Protein AF-A0A256YJJ0-F1 (afdb_monomer)

Structure (mmCIF, N/CA/C/O backbone):
data_AF-A0A256YJJ0-F1
#
_entry.id   AF-A0A256YJJ0-F1
#
loop_
_atom_site.group_PDB
_atom_site.id
_atom_site.type_symbol
_atom_site.label_atom_id
_atom_site.label_alt_id
_atom_site.label_comp_id
_atom_site.label_asym_id
_atom_site.label_entity_id
_atom_site.label_seq_id
_atom_site.pdbx_PDB_ins_code
_atom_site.Cartn_x
_atom_site.Cartn_y
_atom_site.Cartn_z
_atom_site.occupancy
_atom_site.B_iso_or_equiv
_atom_site.auth_seq_id
_atom_site.auth_comp_id
_atom_site.auth_asym_id
_atom_site.auth_atom_id
_atom_site.pdbx_PDB_model_num
ATOM 1 N N . MET A 1 1 ? -17.370 2.579 -9.830 1.00 61.97 1 MET A N 1
ATOM 2 C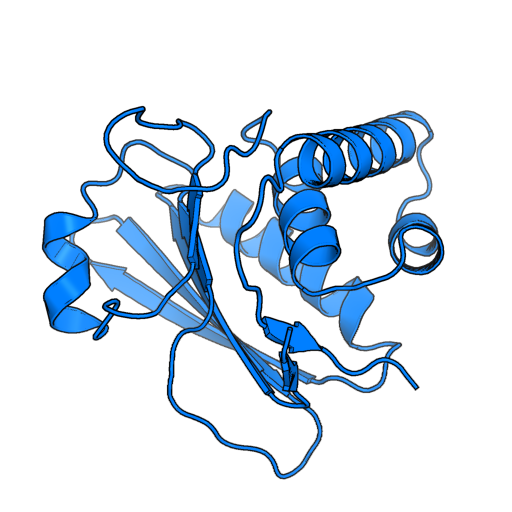 CA . MET A 1 1 ? -16.748 2.211 -8.523 1.00 61.97 1 MET A CA 1
ATOM 3 C C . MET A 1 1 ? -17.161 0.793 -8.178 1.00 61.97 1 MET A C 1
ATOM 5 O O . MET A 1 1 ? -18.358 0.544 -8.120 1.00 61.97 1 MET A O 1
ATOM 9 N N . THR A 1 2 ? -16.201 -0.094 -7.908 1.00 70.00 2 THR A N 1
ATOM 10 C CA . THR A 1 2 ? -16.472 -1.524 -7.669 1.00 70.00 2 THR A CA 1
ATOM 11 C C . THR A 1 2 ? -15.989 -1.925 -6.280 1.00 70.00 2 THR A C 1
ATOM 13 O O . THR A 1 2 ? -14.839 -1.658 -5.926 1.00 70.00 2 THR A O 1
ATOM 16 N N . LEU A 1 3 ? -16.869 -2.534 -5.483 1.00 75.69 3 LEU A N 1
ATOM 17 C CA . LEU A 1 3 ? -16.528 -3.116 -4.183 1.00 75.69 3 LEU A CA 1
ATOM 18 C C . LEU A 1 3 ? -16.147 -4.587 -4.366 1.00 75.69 3 LEU A C 1
ATOM 20 O O . LEU A 1 3 ? -16.816 -5.299 -5.110 1.00 75.69 3 LEU A O 1
ATOM 24 N N . THR A 1 4 ? -15.102 -5.040 -3.681 1.00 78.00 4 THR A N 1
ATOM 25 C CA . THR A 1 4 ? -14.598 -6.415 -3.778 1.00 78.00 4 THR A CA 1
ATOM 26 C C . THR A 1 4 ? -14.219 -6.974 -2.407 1.00 78.00 4 THR A C 1
ATOM 28 O O . THR A 1 4 ? -13.812 -6.231 -1.513 1.00 78.00 4 THR A O 1
ATOM 31 N N . ASP A 1 5 ? -14.358 -8.288 -2.238 1.00 84.62 5 ASP A N 1
ATOM 32 C CA . ASP A 1 5 ? -13.838 -9.031 -1.082 1.00 84.62 5 ASP A CA 1
ATOM 33 C C . ASP A 1 5 ? -12.447 -9.635 -1.359 1.00 84.62 5 ASP A C 1
ATOM 35 O O . ASP A 1 5 ? -11.864 -10.258 -0.476 1.00 84.62 5 ASP A O 1
ATOM 39 N N . HIS A 1 6 ? -11.903 -9.410 -2.563 1.00 87.75 6 HIS A N 1
ATOM 40 C CA . HIS A 1 6 ? -10.589 -9.871 -3.016 1.00 87.75 6 HIS A CA 1
ATOM 41 C C . HIS A 1 6 ? -9.843 -8.776 -3.781 1.00 87.75 6 HIS A C 1
ATOM 43 O O . HIS A 1 6 ? -10.414 -8.126 -4.659 1.00 87.75 6 HIS A O 1
ATOM 49 N N . LEU A 1 7 ? -8.560 -8.593 -3.490 1.00 90.31 7 LEU A N 1
ATOM 50 C CA . LEU A 1 7 ? -7.706 -7.616 -4.140 1.00 90.31 7 LEU A CA 1
ATOM 51 C C . LEU A 1 7 ? -6.273 -8.136 -4.253 1.00 90.31 7 LEU A C 1
ATOM 53 O O . LEU A 1 7 ? -5.671 -8.517 -3.252 1.00 90.3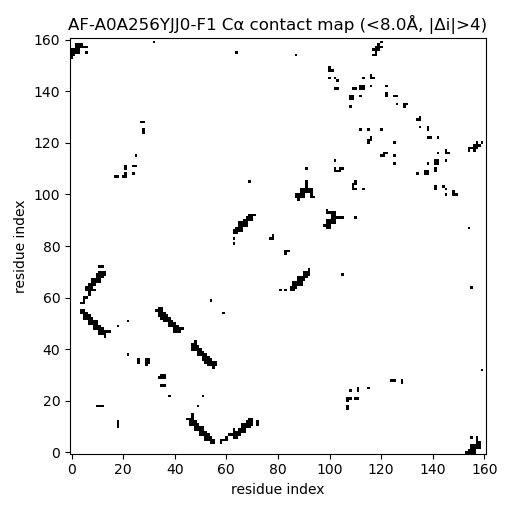1 7 LEU A O 1
ATOM 57 N N . GLU A 1 8 ? -5.705 -8.080 -5.454 1.00 91.00 8 GLU A N 1
ATOM 58 C CA . GLU A 1 8 ? -4.292 -8.386 -5.670 1.00 91.00 8 GLU A CA 1
ATOM 59 C C . GLU A 1 8 ? -3.505 -7.118 -5.991 1.00 91.00 8 GLU A C 1
ATOM 61 O O . GLU A 1 8 ? -3.920 -6.296 -6.816 1.00 91.00 8 GLU A O 1
ATOM 66 N N . ILE A 1 9 ? -2.372 -6.952 -5.315 1.00 93.00 9 ILE A N 1
ATOM 67 C CA . ILE A 1 9 ? -1.477 -5.806 -5.448 1.00 93.00 9 ILE A CA 1
ATOM 68 C C . ILE A 1 9 ? -0.069 -6.332 -5.718 1.00 93.00 9 ILE A C 1
ATOM 70 O O . ILE A 1 9 ? 0.410 -7.214 -5.011 1.00 93.00 9 ILE A O 1
ATOM 74 N N . LEU A 1 10 ? 0.620 -5.771 -6.703 1.00 93.06 10 LEU A N 1
ATOM 75 C CA . LEU A 1 10 ? 2.027 -6.058 -6.960 1.00 93.06 10 LEU A CA 1
ATOM 76 C C . LEU A 1 10 ? 2.883 -4.873 -6.502 1.00 93.06 10 LEU A C 1
ATOM 78 O O . LEU A 1 10 ? 2.814 -3.800 -7.097 1.00 93.06 10 LEU A O 1
ATOM 82 N N . LEU A 1 11 ? 3.688 -5.054 -5.454 1.00 94.25 11 LEU A N 1
ATOM 83 C CA . LEU A 1 11 ? 4.705 -4.077 -5.056 1.00 94.25 11 LEU A CA 1
ATOM 84 C C . LEU A 1 11 ? 6.030 -4.394 -5.755 1.00 94.25 11 LEU A C 1
ATOM 86 O O . LEU A 1 11 ? 6.457 -5.550 -5.794 1.00 94.25 11 LEU A O 1
ATOM 90 N N . ILE A 1 12 ? 6.678 -3.359 -6.278 1.00 92.25 12 ILE A N 1
ATOM 91 C CA . ILE A 1 12 ? 7.884 -3.450 -7.098 1.00 92.25 12 ILE A CA 1
ATOM 92 C C . ILE A 1 12 ? 8.911 -2.453 -6.557 1.00 92.25 12 ILE A C 1
ATOM 94 O O . ILE A 1 12 ? 8.640 -1.251 -6.479 1.00 92.25 12 ILE A O 1
ATOM 98 N N . GLY A 1 13 ? 10.095 -2.943 -6.205 1.00 91.38 13 GLY A N 1
ATOM 99 C CA . GLY A 1 13 ? 11.181 -2.114 -5.685 1.00 91.38 13 GLY A CA 1
ATOM 100 C C . GLY A 1 13 ? 12.491 -2.882 -5.585 1.00 91.38 13 GLY A C 1
ATOM 101 O O . GLY A 1 13 ? 12.499 -4.113 -5.619 1.00 91.38 13 GLY A O 1
ATOM 102 N N . ASP A 1 14 ? 13.591 -2.155 -5.429 1.00 88.38 14 ASP A N 1
ATOM 103 C CA . ASP A 1 14 ? 14.917 -2.768 -5.279 1.00 88.38 14 ASP A CA 1
ATOM 104 C C . ASP A 1 14 ? 15.264 -3.004 -3.794 1.00 88.38 14 ASP A C 1
ATOM 106 O O . ASP A 1 14 ? 15.978 -3.949 -3.453 1.00 88.38 14 ASP A O 1
ATOM 110 N N . ASP A 1 15 ? 14.699 -2.200 -2.884 1.00 89.69 15 ASP A N 1
ATOM 111 C CA . ASP A 1 15 ? 14.907 -2.316 -1.436 1.00 89.69 15 ASP A CA 1
ATOM 112 C C . ASP A 1 15 ? 13.887 -3.264 -0.773 1.00 89.69 15 ASP A C 1
ATOM 114 O O . ASP A 1 15 ? 12.746 -2.904 -0.461 1.00 89.69 15 ASP A O 1
ATOM 118 N N . THR A 1 16 ? 14.327 -4.497 -0.507 1.00 92.38 16 THR A N 1
ATOM 119 C CA . THR A 1 16 ? 13.512 -5.519 0.176 1.00 92.38 16 THR A CA 1
ATOM 120 C C . THR A 1 16 ? 13.103 -5.137 1.600 1.00 92.38 16 THR A C 1
ATOM 122 O O . THR A 1 16 ? 12.023 -5.534 2.040 1.00 92.38 16 THR A O 1
ATOM 125 N N . VAL A 1 17 ? 13.895 -4.324 2.311 1.00 94.06 17 VAL A N 1
ATOM 126 C CA . VAL A 1 17 ? 13.579 -3.884 3.679 1.00 94.06 17 VAL A CA 1
ATOM 127 C C . VAL A 1 17 ? 12.393 -2.927 3.655 1.00 94.06 17 VAL A C 1
ATOM 129 O O . VAL A 1 17 ? 11.491 -3.032 4.490 1.00 94.06 17 VAL A O 1
ATOM 132 N N . VAL A 1 18 ? 12.356 -2.013 2.685 1.00 93.88 18 VAL A N 1
ATOM 133 C CA . VAL A 1 18 ? 11.218 -1.105 2.493 1.00 93.88 18 VAL A CA 1
ATOM 134 C C . VAL A 1 18 ? 9.962 -1.889 2.100 1.00 93.88 18 VAL A C 1
ATOM 136 O O . VAL A 1 18 ? 8.901 -1.671 2.692 1.00 93.88 18 VAL A O 1
ATOM 139 N N . LEU A 1 19 ? 10.074 -2.849 1.173 1.00 95.06 19 LEU A N 1
ATOM 140 C CA . LEU A 1 19 ? 8.953 -3.708 0.761 1.00 95.06 19 LEU A CA 1
ATOM 141 C C . LEU A 1 19 ? 8.393 -4.545 1.923 1.00 95.06 19 LEU A C 1
ATOM 143 O O . LEU A 1 19 ? 7.172 -4.638 2.089 1.00 95.06 19 LEU A O 1
ATOM 147 N N . ASP A 1 20 ? 9.263 -5.105 2.767 1.00 96.44 20 ASP A N 1
ATOM 148 C CA . ASP A 1 20 ? 8.869 -5.842 3.972 1.00 96.44 20 ASP A CA 1
ATOM 149 C C . ASP A 1 20 ? 8.121 -4.951 4.967 1.00 96.44 20 ASP A C 1
ATOM 151 O O . ASP A 1 20 ? 7.081 -5.350 5.499 1.00 96.44 20 ASP A O 1
ATOM 155 N N . ARG A 1 21 ? 8.596 -3.719 5.190 1.00 96.75 21 ARG A N 1
ATOM 156 C CA . ARG A 1 21 ? 7.927 -2.758 6.080 1.00 96.75 21 ARG A CA 1
ATOM 157 C C . ARG A 1 21 ? 6.550 -2.363 5.568 1.00 96.75 21 ARG A C 1
ATOM 159 O O . ARG A 1 21 ? 5.606 -2.344 6.356 1.00 96.75 21 ARG A O 1
ATOM 166 N N . ILE A 1 22 ? 6.418 -2.081 4.272 1.00 97.19 22 ILE A N 1
ATOM 167 C CA . ILE A 1 22 ? 5.124 -1.762 3.648 1.00 97.19 22 ILE A CA 1
ATOM 168 C C . ILE A 1 22 ? 4.157 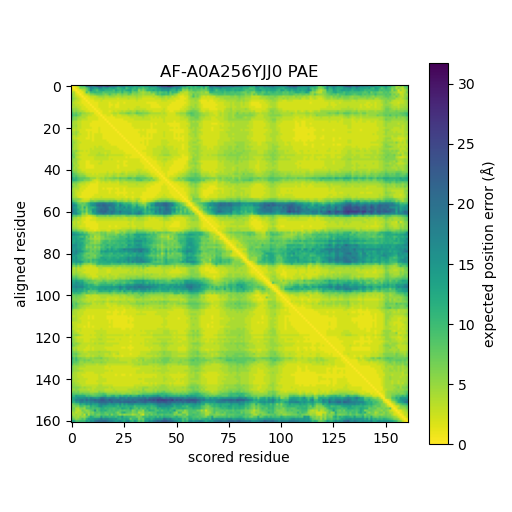-2.932 3.835 1.00 97.19 22 ILE A C 1
ATOM 170 O O . ILE A 1 22 ? 3.050 -2.752 4.339 1.00 97.19 22 ILE A O 1
ATOM 174 N N . THR A 1 23 ? 4.598 -4.145 3.502 1.00 97.12 23 THR A N 1
ATOM 175 C CA . THR A 1 23 ? 3.789 -5.365 3.630 1.00 97.12 23 THR A CA 1
ATOM 176 C C . THR A 1 23 ? 3.337 -5.591 5.074 1.00 97.12 23 THR A C 1
ATOM 178 O O . THR A 1 23 ? 2.158 -5.832 5.328 1.00 97.12 23 THR A O 1
ATOM 181 N N . SER A 1 24 ? 4.254 -5.437 6.034 1.00 97.06 24 SER A N 1
ATOM 182 C CA . SER A 1 24 ? 3.973 -5.553 7.469 1.00 97.06 24 SER A CA 1
ATOM 183 C C . SER A 1 24 ? 2.936 -4.527 7.944 1.00 97.06 24 SER A C 1
ATOM 185 O O . SER A 1 24 ? 1.982 -4.883 8.642 1.00 97.06 24 SER A O 1
ATOM 187 N N . LEU A 1 25 ? 3.071 -3.261 7.529 1.00 97.00 25 LEU A N 1
ATOM 188 C CA . LEU A 1 25 ? 2.116 -2.203 7.865 1.00 97.00 25 LEU A CA 1
ATOM 189 C C . LEU A 1 25 ? 0.729 -2.476 7.277 1.00 97.00 25 LEU A C 1
ATOM 191 O O . LEU A 1 25 ? -0.264 -2.296 7.983 1.00 97.00 25 LEU A O 1
ATOM 195 N N . ILE A 1 26 ? 0.652 -2.938 6.025 1.00 96.88 26 ILE A N 1
ATOM 196 C CA . ILE A 1 26 ? -0.616 -3.319 5.390 1.00 96.88 26 ILE A CA 1
ATOM 197 C C . ILE A 1 26 ? -1.277 -4.442 6.192 1.00 96.88 26 ILE A C 1
ATOM 199 O O . ILE A 1 26 ? -2.413 -4.256 6.628 1.00 96.88 26 ILE A O 1
ATOM 203 N N . SER A 1 27 ? -0.565 -5.548 6.458 1.00 95.56 27 SER A N 1
ATOM 204 C CA . SER A 1 27 ? -1.077 -6.699 7.232 1.00 95.56 27 SER A CA 1
ATOM 205 C C . SER A 1 27 ? -1.681 -6.251 8.558 1.00 95.56 27 SER A C 1
ATOM 207 O O . SER A 1 27 ? -2.846 -6.520 8.846 1.00 95.56 27 SER A O 1
ATOM 209 N N . LYS A 1 28 ? -0.918 -5.454 9.321 1.00 95.75 28 LYS A N 1
ATOM 210 C CA . LYS A 1 28 ? -1.310 -4.953 10.644 1.00 95.75 28 LYS A CA 1
ATOM 211 C C . LYS A 1 28 ? -2.622 -4.162 10.625 1.00 95.75 28 LYS A C 1
ATOM 213 O O . LYS A 1 28 ? -3.312 -4.115 11.642 1.00 95.75 28 LYS A O 1
ATOM 218 N N . ILE A 1 29 ? -2.942 -3.510 9.508 1.00 95.31 29 ILE A N 1
ATOM 219 C CA . ILE A 1 29 ? -4.122 -2.651 9.362 1.00 95.31 29 ILE A CA 1
ATOM 220 C C . ILE A 1 29 ? -5.319 -3.427 8.805 1.00 95.31 29 ILE A C 1
ATOM 222 O O . ILE A 1 29 ? -6.447 -3.170 9.224 1.00 95.31 29 ILE A O 1
ATOM 226 N N . ILE A 1 30 ? -5.105 -4.361 7.874 1.00 93.62 30 ILE A N 1
ATOM 227 C CA . ILE A 1 30 ? -6.207 -5.071 7.206 1.00 93.62 30 ILE A CA 1
ATOM 228 C C . ILE A 1 30 ? -6.686 -6.307 7.975 1.00 93.62 30 ILE A C 1
ATOM 230 O O . ILE A 1 30 ? -7.875 -6.617 7.934 1.00 93.62 30 ILE A O 1
ATOM 234 N N . GLU A 1 31 ? -5.808 -6.988 8.715 1.00 92.06 31 GLU A N 1
ATOM 235 C CA . GLU A 1 31 ? -6.170 -8.197 9.469 1.00 92.06 31 GLU A CA 1
ATOM 236 C C . GLU A 1 31 ? -7.245 -7.954 10.540 1.00 92.06 31 GLU A C 1
ATOM 238 O O . GLU A 1 31 ? -8.220 -8.710 10.588 1.00 92.06 31 GLU A O 1
ATOM 243 N N . PRO A 1 32 ? -7.193 -6.860 11.330 1.00 91.69 32 PRO A N 1
ATOM 244 C CA . PRO A 1 32 ? -8.276 -6.509 12.250 1.00 91.69 32 PRO A CA 1
ATOM 245 C C . PRO A 1 32 ? -9.626 -6.252 11.563 1.00 91.69 32 PRO A C 1
ATOM 247 O O . PRO A 1 32 ? -10.665 -6.276 12.221 1.00 91.69 32 PRO A O 1
ATOM 250 N N . LEU A 1 33 ? -9.628 -6.007 10.248 1.00 90.38 33 LEU A N 1
ATOM 251 C CA . LEU A 1 33 ? -10.832 -5.832 9.432 1.00 90.38 33 LEU A CA 1
ATOM 252 C C . LEU A 1 33 ? -11.355 -7.164 8.863 1.00 90.38 33 LEU A C 1
ATOM 254 O O . LEU A 1 33 ? -12.222 -7.149 7.989 1.00 90.38 33 LEU A O 1
ATOM 258 N N . LYS A 1 34 ? -10.856 -8.303 9.369 1.00 90.44 34 LYS A N 1
ATOM 259 C CA . LYS A 1 34 ? -11.203 -9.670 8.941 1.00 90.44 34 LYS A CA 1
ATOM 260 C C . LYS A 1 34 ? -10.803 -9.989 7.496 1.00 90.44 34 LYS A C 1
ATOM 262 O O . LYS A 1 34 ? -11.434 -10.823 6.850 1.00 90.44 34 LYS A O 1
ATOM 267 N N . TYR A 1 35 ? -9.765 -9.327 6.995 1.00 91.50 35 TYR A N 1
ATOM 268 C CA . TYR A 1 35 ? -9.105 -9.697 5.746 1.00 91.50 35 TYR A CA 1
ATOM 269 C C . TYR A 1 35 ? -7.837 -10.485 6.049 1.00 91.50 35 TYR A C 1
ATOM 271 O O . TYR A 1 35 ? -7.156 -10.218 7.033 1.00 91.50 35 TYR A O 1
ATOM 279 N N . ARG A 1 36 ? -7.482 -11.428 5.185 1.00 91.12 36 ARG A N 1
ATOM 280 C CA . ARG A 1 36 ? -6.189 -12.105 5.224 1.00 91.12 36 ARG A CA 1
ATOM 281 C C . ARG A 1 36 ? -5.262 -11.474 4.194 1.00 91.12 36 ARG A C 1
ATOM 283 O O . ARG A 1 36 ? -5.690 -11.201 3.076 1.00 91.12 36 ARG A O 1
ATOM 290 N N . LEU A 1 37 ? -3.999 -11.276 4.565 1.00 93.38 37 LEU A N 1
ATOM 291 C CA . LEU A 1 37 ? -2.931 -10.932 3.631 1.00 93.38 37 LEU A CA 1
ATOM 292 C C . LEU A 1 37 ? -2.065 -12.166 3.376 1.00 93.38 37 LEU A C 1
ATOM 294 O O . LEU A 1 37 ? -1.510 -12.749 4.304 1.00 93.38 37 LEU A O 1
ATOM 298 N N . THR A 1 38 ? -1.915 -12.549 2.114 1.00 93.12 38 THR A N 1
ATOM 299 C CA . THR A 1 38 ? -0.895 -13.511 1.681 1.00 93.12 38 THR A CA 1
ATOM 300 C C . THR A 1 38 ? 0.124 -12.779 0.825 1.00 93.12 38 THR A C 1
ATOM 302 O O . THR A 1 38 ? -0.251 -11.981 -0.027 1.00 93.12 38 THR A O 1
ATOM 305 N N . THR A 1 39 ? 1.411 -13.025 1.057 1.00 94.50 39 THR A N 1
ATOM 306 C CA . THR A 1 39 ? 2.498 -12.395 0.296 1.00 94.50 39 THR A CA 1
ATOM 307 C C . THR A 1 39 ? 3.316 -13.461 -0.411 1.00 94.50 39 THR A C 1
ATOM 309 O O . THR A 1 39 ? 3.858 -14.353 0.239 1.00 94.50 39 THR A O 1
ATOM 312 N N . ILE A 1 40 ? 3.438 -13.346 -1.731 1.00 93.19 40 ILE A N 1
ATOM 313 C CA . ILE A 1 40 ? 4.311 -14.181 -2.557 1.00 93.19 40 ILE A CA 1
ATOM 314 C C . ILE A 1 40 ? 5.470 -13.305 -3.030 1.00 93.19 40 ILE A C 1
ATOM 316 O O . ILE A 1 40 ? 5.268 -12.308 -3.722 1.00 93.19 40 ILE A O 1
ATOM 320 N N . LYS A 1 41 ? 6.692 -13.663 -2.632 1.00 94.62 41 LYS A N 1
ATOM 321 C CA . LYS A 1 41 ? 7.909 -12.922 -2.983 1.00 94.62 41 LYS A CA 1
ATOM 322 C C . LYS A 1 41 ? 8.585 -13.564 -4.191 1.00 94.62 41 LYS A C 1
ATOM 324 O O . LYS A 1 41 ? 8.713 -14.783 -4.257 1.00 94.62 41 LYS A O 1
ATOM 329 N N . SER A 1 42 ? 9.041 -12.747 -5.129 1.00 91.88 42 SER A N 1
ATOM 330 C CA . SER A 1 42 ? 9.841 -13.172 -6.280 1.00 91.88 42 SER A CA 1
ATOM 331 C C . SER A 1 42 ? 10.815 -12.066 -6.688 1.00 91.88 42 SER A C 1
ATOM 333 O O . SER A 1 42 ? 10.763 -10.961 -6.148 1.00 91.88 42 SER A O 1
ATOM 335 N N . SER A 1 43 ? 11.722 -12.351 -7.621 1.00 89.62 43 SER A N 1
ATOM 336 C CA . SER A 1 43 ? 12.657 -11.357 -8.150 1.00 89.62 43 SER A CA 1
ATOM 337 C C . SER A 1 43 ? 12.901 -11.543 -9.646 1.00 89.62 43 SER A C 1
ATOM 339 O O . SER A 1 43 ? 12.755 -12.642 -10.188 1.00 89.62 43 SER A O 1
ATOM 341 N N . ILE A 1 44 ? 13.232 -10.448 -10.335 1.00 85.12 44 ILE A N 1
ATOM 342 C CA . ILE A 1 44 ? 13.573 -10.418 -11.763 1.00 85.12 44 ILE A CA 1
ATOM 343 C C . ILE A 1 44 ? 14.661 -9.368 -11.971 1.00 85.12 44 ILE A C 1
ATOM 345 O O . ILE A 1 44 ? 14.430 -8.203 -11.680 1.00 85.12 44 ILE A O 1
ATOM 349 N N . ASN A 1 45 ? 15.818 -9.743 -12.526 1.00 81.44 45 ASN A N 1
ATOM 350 C CA . ASN A 1 45 ? 16.904 -8.801 -12.849 1.00 81.44 45 ASN A CA 1
ATOM 351 C C . ASN A 1 45 ? 17.257 -7.857 -11.678 1.00 81.44 45 ASN A C 1
ATOM 353 O O . ASN A 1 45 ? 17.334 -6.646 -11.864 1.00 81.44 45 ASN A O 1
ATOM 357 N N . SER A 1 46 ? 17.410 -8.418 -10.474 1.00 83.31 46 SER A N 1
ATOM 358 C CA . SER A 1 46 ? 17.668 -7.697 -9.211 1.00 83.31 46 SER A CA 1
ATOM 359 C C . SER A 1 46 ? 16.515 -6.846 -8.659 1.00 83.31 46 SER A C 1
ATOM 361 O O . SER A 1 46 ? 16.625 -6.360 -7.539 1.00 83.31 46 SER A O 1
ATOM 363 N N . ILE A 1 47 ? 15.393 -6.739 -9.372 1.00 87.94 47 ILE A N 1
ATOM 364 C CA . ILE A 1 47 ? 14.169 -6.100 -8.878 1.00 87.94 47 ILE A CA 1
ATOM 365 C C . ILE A 1 47 ? 13.399 -7.103 -8.022 1.00 87.94 47 ILE A C 1
ATOM 367 O O . ILE A 1 47 ? 13.181 -8.247 -8.438 1.00 87.94 47 ILE A O 1
ATOM 371 N N . SER A 1 48 ? 12.945 -6.670 -6.850 1.00 91.81 48 SER A N 1
ATOM 372 C CA . SER A 1 48 ? 12.115 -7.472 -5.953 1.00 91.81 48 SER A CA 1
ATOM 373 C C . SER A 1 48 ? 10.629 -7.213 -6.190 1.00 91.81 48 SER A C 1
ATOM 375 O O . SER A 1 48 ? 10.187 -6.080 -6.388 1.00 91.81 48 SER A O 1
ATOM 377 N N . LEU A 1 49 ? 9.848 -8.292 -6.171 1.00 92.38 49 LEU A N 1
ATOM 378 C CA . LEU A 1 49 ? 8.424 -8.305 -6.491 1.00 92.38 49 LEU A CA 1
ATOM 379 C C . LEU A 1 49 ? 7.651 -8.972 -5.360 1.00 92.38 49 LEU A C 1
ATOM 381 O O . LEU A 1 49 ? 7.874 -10.143 -5.046 1.00 92.38 49 LEU A O 1
ATOM 385 N N . TYR A 1 50 ? 6.740 -8.224 -4.749 1.00 94.81 50 TYR A N 1
ATOM 386 C CA . TYR A 1 50 ? 5.890 -8.701 -3.665 1.00 94.81 50 TYR A CA 1
ATOM 387 C C . TYR A 1 50 ? 4.452 -8.707 -4.160 1.00 94.81 50 TYR A C 1
ATOM 389 O O . TYR A 1 50 ? 3.819 -7.661 -4.302 1.00 94.81 50 TYR A O 1
ATOM 397 N N . HIS A 1 51 ? 3.940 -9.899 -4.440 1.00 93.31 51 HIS A N 1
ATOM 398 C CA . HIS A 1 51 ? 2.552 -10.098 -4.821 1.00 93.31 51 HIS A CA 1
ATOM 399 C C . HIS A 1 51 ? 1.719 -10.288 -3.559 1.00 93.31 51 HIS A C 1
ATOM 401 O O . HIS A 1 51 ? 1.806 -11.305 -2.870 1.00 93.31 51 HIS A O 1
ATOM 407 N N . LEU A 1 52 ? 0.958 -9.252 -3.235 1.00 94.25 52 LEU A N 1
ATOM 408 C CA . LEU A 1 52 ? 0.070 -9.175 -2.092 1.00 94.25 52 LEU A CA 1
ATOM 409 C C . LEU A 1 52 ? -1.335 -9.589 -2.513 1.00 94.25 52 LEU A C 1
ATOM 411 O O . LEU A 1 52 ? -1.920 -8.993 -3.413 1.00 94.25 52 LEU A O 1
ATOM 415 N N . ILE A 1 53 ? -1.891 -10.575 -1.825 1.00 92.38 53 ILE A N 1
ATOM 416 C CA . ILE A 1 53 ? -3.247 -11.071 -2.036 1.00 92.38 53 ILE A CA 1
ATOM 417 C C . ILE A 1 53 ? -4.034 -10.772 -0.763 1.00 92.38 53 ILE A C 1
ATOM 419 O O . ILE A 1 53 ? -3.754 -11.345 0.291 1.00 92.38 53 ILE A O 1
ATOM 423 N N . ILE A 1 54 ? -4.984 -9.845 -0.862 1.00 92.00 54 ILE A N 1
ATOM 424 C CA . ILE A 1 54 ? -5.881 -9.433 0.218 1.00 92.00 54 ILE A CA 1
ATOM 425 C C . ILE A 1 54 ? -7.248 -10.041 -0.053 1.00 92.00 54 ILE A C 1
ATOM 427 O O . ILE A 1 54 ? -7.877 -9.690 -1.047 1.00 92.00 54 ILE A O 1
ATOM 431 N N . ASN A 1 55 ? -7.745 -10.905 0.824 1.00 90.56 55 ASN A N 1
ATOM 432 C CA . ASN A 1 55 ? -9.057 -11.512 0.625 1.00 90.56 55 ASN A CA 1
ATOM 433 C C . ASN A 1 55 ? -9.809 -11.806 1.924 1.00 90.56 55 ASN A C 1
ATOM 435 O O . ASN A 1 55 ? -9.221 -11.905 3.002 1.00 90.56 55 ASN A O 1
ATOM 439 N N . LYS A 1 56 ? -11.132 -11.951 1.815 1.00 83.50 56 LYS A N 1
ATOM 440 C CA . LYS A 1 56 ? -11.931 -12.681 2.808 1.00 83.50 56 LYS A CA 1
ATOM 441 C C . LYS A 1 56 ? -11.947 -14.164 2.446 1.00 83.50 56 LYS A C 1
ATOM 443 O O . LYS A 1 56 ? -11.880 -14.517 1.264 1.00 83.50 56 LYS A O 1
ATOM 448 N N . GLU A 1 57 ? -12.021 -15.024 3.460 1.00 69.19 57 GLU A N 1
ATOM 449 C CA . GLU A 1 57 ? -12.043 -16.483 3.297 1.00 69.19 57 GLU A CA 1
ATOM 450 C C . GLU A 1 57 ? -12.977 -16.918 2.151 1.00 69.19 57 GLU A C 1
ATOM 452 O O . GLU A 1 57 ? -14.134 -16.509 2.094 1.00 69.19 57 GLU A O 1
ATOM 457 N N . GLY A 1 58 ? -12.457 -17.727 1.219 1.00 59.25 58 GLY A N 1
ATOM 458 C CA . GLY A 1 58 ? -13.240 -18.320 0.126 1.00 59.25 58 GLY A CA 1
ATOM 459 C C . GLY A 1 58 ? -13.270 -17.555 -1.204 1.00 59.25 58 GLY A C 1
ATOM 460 O O . GLY A 1 58 ? -13.883 -18.045 -2.148 1.00 59.25 58 GLY A O 1
ATOM 461 N N . SER A 1 59 ? -12.598 -16.406 -1.329 1.00 59.19 59 SER A N 1
ATOM 462 C CA . SER A 1 59 ? -12.516 -15.658 -2.595 1.00 59.19 59 SER A CA 1
ATOM 463 C C . SER A 1 59 ? -11.133 -15.781 -3.257 1.00 59.19 59 SER A C 1
ATOM 465 O O . SER A 1 59 ? -10.100 -15.567 -2.621 1.00 59.19 59 SER A O 1
ATOM 467 N N . ILE A 1 60 ? -11.121 -16.190 -4.534 1.00 57.72 60 ILE A N 1
ATOM 468 C CA . ILE A 1 60 ? -9.924 -16.325 -5.379 1.00 57.72 60 ILE A CA 1
ATOM 469 C C . ILE A 1 60 ? -10.221 -15.610 -6.697 1.00 57.72 60 ILE A C 1
ATOM 471 O O . ILE A 1 60 ? -11.043 -16.084 -7.480 1.00 57.72 60 ILE A O 1
ATOM 475 N N . ASN A 1 61 ? -9.555 -14.488 -6.960 1.00 59.78 61 ASN A N 1
ATOM 476 C CA . ASN A 1 61 ? -9.608 -13.825 -8.260 1.00 59.78 61 ASN A CA 1
ATOM 477 C C . ASN A 1 61 ? -8.193 -13.445 -8.718 1.00 59.78 61 ASN A C 1
ATOM 479 O O . ASN A 1 61 ? -7.553 -12.617 -8.095 1.00 59.78 61 ASN A O 1
ATOM 483 N N . LYS A 1 62 ? -7.697 -14.043 -9.801 1.00 67.38 62 LYS A N 1
ATOM 484 C CA . LYS A 1 62 ? -6.265 -14.043 -10.165 1.00 67.38 62 LYS A CA 1
ATOM 485 C C . LYS A 1 62 ? -5.761 -12.769 -10.863 1.00 67.38 62 LYS A C 1
ATOM 487 O O . LYS A 1 62 ? -4.759 -12.824 -11.573 1.00 67.38 62 LYS A O 1
ATOM 492 N N . GLU A 1 63 ? -6.477 -11.654 -10.753 1.00 81.50 63 GLU A N 1
ATOM 493 C CA . GLU A 1 63 ? -6.145 -10.432 -11.486 1.00 81.50 63 GLU A CA 1
ATOM 494 C C . GLU A 1 63 ? -5.545 -9.355 -10.575 1.00 81.50 63 GLU A C 1
ATOM 496 O O . GLU A 1 63 ? -6.165 -8.908 -9.602 1.00 81.50 63 GLU A O 1
ATOM 501 N N . ILE A 1 64 ? -4.351 -8.886 -10.949 1.00 87.12 64 ILE A N 1
ATOM 502 C CA . ILE A 1 64 ? -3.668 -7.772 -10.291 1.00 87.12 64 ILE A CA 1
ATOM 503 C C . ILE A 1 64 ? -4.483 -6.500 -10.506 1.00 87.12 64 ILE A C 1
ATOM 505 O O . ILE A 1 64 ? -4.615 -5.994 -11.614 1.00 87.12 64 ILE A O 1
ATOM 509 N N . SER A 1 65 ? -5.018 -5.962 -9.415 1.00 87.69 65 SER A N 1
ATOM 510 C CA . SER A 1 65 ? -5.826 -4.742 -9.433 1.00 87.69 65 SER A CA 1
ATOM 511 C C . SER A 1 65 ? -4.974 -3.482 -9.309 1.00 87.69 65 SER A C 1
ATOM 513 O O . SER A 1 65 ? -5.346 -2.427 -9.822 1.00 87.69 65 SER A O 1
ATOM 515 N N . TYR A 1 66 ? -3.837 -3.583 -8.619 1.00 90.44 66 TYR A N 1
ATOM 516 C CA . TYR A 1 66 ? -2.947 -2.458 -8.356 1.00 90.44 66 TYR A CA 1
ATOM 517 C C . TYR A 1 66 ? -1.487 -2.849 -8.509 1.00 90.44 66 TYR A C 1
ATOM 519 O O . TYR A 1 66 ? -1.075 -3.937 -8.113 1.00 90.44 66 TYR A O 1
ATOM 527 N N . ILE A 1 67 ? -0.685 -1.917 -9.001 1.00 90.94 67 ILE A N 1
ATOM 528 C CA . ILE A 1 67 ? 0.768 -2.033 -9.037 1.00 90.94 67 ILE A CA 1
ATOM 529 C C . ILE A 1 67 ? 1.353 -0.816 -8.350 1.00 90.94 67 ILE A C 1
ATOM 531 O O . ILE A 1 67 ? 0.935 0.304 -8.623 1.00 90.94 67 ILE A O 1
ATOM 535 N N . VAL A 1 68 ? 2.324 -1.029 -7.470 1.00 92.56 68 VAL A N 1
ATOM 536 C CA . VAL A 1 68 ? 3.008 0.040 -6.745 1.00 92.56 68 VAL A CA 1
ATOM 537 C C . VAL A 1 68 ? 4.495 -0.033 -7.039 1.00 92.56 68 VAL A C 1
ATOM 539 O O . VAL A 1 68 ? 5.115 -1.074 -6.838 1.00 92.56 68 VAL A O 1
ATOM 542 N N . ILE A 1 69 ? 5.065 1.076 -7.498 1.00 91.00 69 ILE A N 1
ATOM 543 C CA . ILE A 1 69 ? 6.451 1.159 -7.957 1.00 91.00 69 ILE A CA 1
ATOM 544 C C . ILE A 1 69 ? 7.187 2.190 -7.114 1.00 91.00 69 ILE A C 1
ATOM 546 O O . ILE A 1 69 ? 6.801 3.362 -7.073 1.00 91.00 69 ILE A O 1
ATOM 550 N N . LEU A 1 70 ? 8.237 1.740 -6.428 1.00 88.88 70 LEU A N 1
ATOM 551 C CA . LEU A 1 70 ? 8.963 2.558 -5.454 1.00 88.88 70 LEU A CA 1
ATOM 552 C C . LEU A 1 70 ? 10.161 3.307 -6.044 1.00 88.88 70 LEU A C 1
ATOM 554 O O . LEU A 1 70 ? 10.611 4.281 -5.444 1.00 88.88 70 LEU A O 1
ATOM 558 N N . ASP A 1 71 ? 10.614 2.918 -7.237 1.00 80.31 71 ASP A N 1
ATOM 559 C CA . ASP A 1 71 ? 11.816 3.445 -7.888 1.00 80.31 71 ASP A CA 1
ATOM 560 C C . ASP A 1 71 ? 11.624 3.653 -9.401 1.00 80.31 71 ASP A C 1
ATOM 562 O O . ASP A 1 71 ? 10.535 3.496 -9.949 1.00 80.31 71 ASP A O 1
ATOM 566 N N . ASN A 1 72 ? 12.692 4.023 -10.116 1.00 75.25 72 ASN A N 1
ATOM 567 C CA . ASN A 1 72 ? 12.667 4.190 -11.574 1.00 75.25 72 ASN A CA 1
ATOM 568 C C . ASN A 1 72 ? 12.733 2.838 -12.300 1.00 75.25 72 ASN A C 1
ATOM 570 O O . ASN A 1 72 ? 13.658 2.567 -13.062 1.00 75.25 72 ASN A O 1
ATOM 574 N N . ILE A 1 73 ? 11.728 1.996 -12.084 1.00 77.00 73 ILE A N 1
ATOM 575 C CA . ILE A 1 73 ? 11.690 0.648 -12.645 1.00 77.00 73 ILE A CA 1
ATOM 576 C C . ILE A 1 73 ? 10.956 0.672 -13.998 1.00 77.00 73 ILE A C 1
ATOM 578 O O . ILE A 1 73 ? 9.832 1.181 -14.090 1.00 77.00 73 ILE A O 1
ATOM 582 N N . PRO A 1 74 ? 11.566 0.160 -15.085 1.00 73.06 74 PRO A N 1
ATOM 583 C CA . PRO A 1 74 ? 10.928 0.116 -16.396 1.00 73.06 74 PRO A CA 1
ATOM 584 C C . PRO A 1 74 ? 9.833 -0.961 -16.432 1.00 73.06 74 PRO A C 1
ATOM 586 O O . PRO A 1 74 ? 10.098 -2.152 -16.595 1.00 73.06 74 PRO A O 1
ATOM 589 N N . LEU A 1 75 ? 8.585 -0.512 -16.288 1.00 72.19 75 LEU A N 1
ATOM 590 C CA . LEU A 1 75 ? 7.361 -1.323 -16.331 1.00 72.19 75 LEU A CA 1
ATOM 591 C C . LEU A 1 75 ? 7.190 -2.128 -17.623 1.00 72.19 75 LEU A C 1
ATOM 593 O O . LEU A 1 75 ? 6.585 -3.195 -17.567 1.00 72.19 75 LEU A O 1
ATOM 597 N N . GLU A 1 76 ? 7.723 -1.660 -18.761 1.00 72.56 76 GLU A N 1
ATOM 598 C CA . GLU A 1 76 ? 7.550 -2.337 -20.058 1.00 72.56 76 GLU A CA 1
ATOM 599 C C . GLU A 1 76 ? 7.975 -3.813 -20.001 1.00 72.56 76 GLU A C 1
ATOM 601 O O . GLU A 1 76 ? 7.344 -4.665 -20.614 1.00 72.56 76 GLU A O 1
ATOM 606 N N . LYS A 1 77 ? 8.985 -4.143 -19.184 1.00 66.00 77 LYS A N 1
ATOM 607 C CA . LYS A 1 77 ? 9.485 -5.518 -19.014 1.00 66.00 77 LYS A CA 1
ATOM 608 C C . LYS A 1 77 ? 8.590 -6.412 -18.143 1.00 66.00 77 LYS A C 1
ATOM 610 O O . LYS A 1 7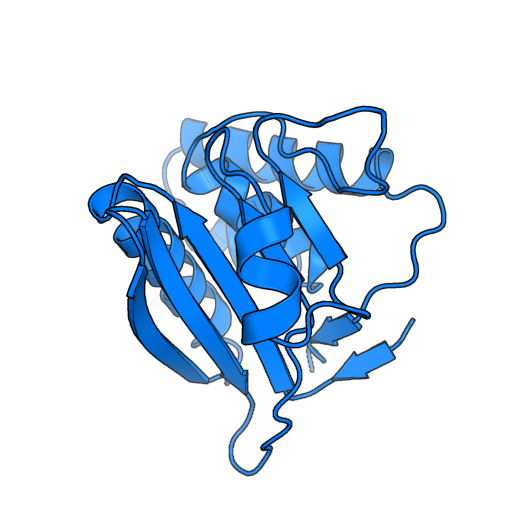7 ? 8.819 -7.617 -18.075 1.00 66.00 77 LYS A O 1
ATOM 615 N N . LEU A 1 78 ? 7.620 -5.836 -17.436 1.00 69.44 78 LEU A N 1
ATOM 616 C CA . LEU A 1 78 ? 6.756 -6.528 -16.474 1.00 69.44 78 LEU A CA 1
ATOM 617 C C . LEU A 1 78 ? 5.317 -6.687 -16.981 1.00 69.44 78 LEU A C 1
ATOM 619 O O . LEU A 1 78 ? 4.630 -7.610 -16.543 1.00 69.44 78 LEU A O 1
ATOM 623 N N . ILE A 1 79 ? 4.882 -5.839 -17.922 1.00 66.62 79 ILE A N 1
ATOM 624 C CA . ILE A 1 79 ? 3.511 -5.823 -18.457 1.00 66.62 79 ILE A CA 1
ATOM 625 C C . ILE A 1 79 ? 3.109 -7.173 -19.058 1.00 66.62 79 ILE A C 1
ATOM 627 O O . ILE A 1 79 ? 2.044 -7.690 -18.713 1.00 66.62 79 ILE A O 1
ATOM 631 N N . ASP A 1 80 ? 3.980 -7.772 -19.872 1.00 63.81 80 ASP A N 1
ATOM 632 C CA . ASP A 1 80 ? 3.694 -9.039 -20.554 1.00 63.81 80 ASP A CA 1
ATOM 633 C C . ASP A 1 80 ? 3.682 -10.239 -19.599 1.00 63.81 80 ASP A C 1
ATOM 635 O O . ASP A 1 80 ? 2.893 -11.166 -19.764 1.00 63.81 80 ASP A O 1
ATOM 639 N N . LYS A 1 81 ? 4.526 -10.218 -18.558 1.00 66.88 81 LYS A N 1
ATOM 640 C CA . LYS A 1 81 ? 4.652 -11.335 -17.610 1.00 66.88 81 LYS A CA 1
ATOM 641 C C . LYS A 1 81 ? 3.483 -11.413 -16.625 1.00 66.88 81 LYS A C 1
ATOM 643 O O . LYS A 1 81 ? 3.112 -12.509 -16.215 1.00 66.88 81 LYS A O 1
ATOM 648 N N . TYR A 1 82 ? 2.928 -10.269 -16.232 1.00 65.50 82 TYR A N 1
ATOM 649 C CA . TYR A 1 82 ? 1.913 -10.179 -15.175 1.00 65.50 82 TYR A CA 1
ATOM 650 C C . TYR A 1 82 ? 0.525 -9.767 -15.685 1.00 65.50 82 TYR A C 1
ATOM 652 O O . TYR A 1 82 ? -0.353 -9.484 -14.875 1.00 65.50 82 TYR A O 1
ATOM 660 N N . ASN A 1 83 ? 0.319 -9.744 -17.009 1.00 63.56 83 ASN A N 1
ATOM 661 C CA . ASN A 1 83 ? -0.942 -9.365 -17.657 1.00 63.56 83 ASN A CA 1
ATOM 662 C C . ASN A 1 83 ? -1.540 -8.066 -17.076 1.00 63.56 83 ASN A C 1
ATOM 664 O O . ASN A 1 83 ? -2.702 -7.998 -16.690 1.00 63.56 83 ASN A O 1
ATOM 668 N N . ILE A 1 84 ? -0.710 -7.026 -17.004 1.00 67.31 84 ILE A N 1
ATOM 669 C CA . ILE A 1 84 ? -0.942 -5.773 -16.257 1.00 67.31 84 ILE A CA 1
ATOM 670 C C . ILE A 1 84 ? -2.036 -4.868 -16.879 1.00 67.31 84 ILE A C 1
ATOM 672 O O . ILE A 1 84 ? -2.281 -3.762 -16.406 1.00 67.31 84 ILE A O 1
ATOM 676 N N . LYS A 1 85 ? -2.722 -5.304 -17.942 1.00 64.25 85 LYS A N 1
ATOM 677 C CA . LYS A 1 85 ? -3.504 -4.425 -18.832 1.00 64.25 85 LYS A CA 1
ATOM 678 C C . LYS A 1 85 ? -4.609 -3.611 -18.144 1.00 64.25 85 LYS A C 1
ATOM 680 O O . LYS A 1 85 ? -4.903 -2.520 -18.621 1.00 64.25 85 LYS A O 1
ATOM 685 N N . GLU A 1 86 ? -5.169 -4.087 -17.033 1.00 74.69 86 GLU A N 1
ATOM 686 C CA . GLU A 1 86 ? -6.257 -3.406 -16.308 1.00 74.69 86 GLU A CA 1
ATOM 687 C C . GLU A 1 86 ? -5.869 -2.913 -14.902 1.00 74.69 86 GLU A C 1
ATOM 689 O O . GLU A 1 86 ? -6.711 -2.411 -14.156 1.00 74.69 86 GLU A O 1
ATOM 694 N N . ALA A 1 87 ? -4.596 -3.031 -14.516 1.00 82.19 87 ALA A N 1
ATOM 695 C CA . ALA A 1 87 ? -4.155 -2.656 -13.178 1.00 82.19 87 ALA A CA 1
ATOM 696 C C . ALA A 1 87 ? -3.963 -1.137 -13.041 1.00 82.19 87 ALA A C 1
ATOM 698 O O . ALA A 1 87 ? -3.383 -0.473 -13.903 1.00 82.19 87 ALA A O 1
ATOM 699 N N . HIS A 1 88 ? -4.360 -0.579 -11.897 1.00 86.12 88 HIS A N 1
ATOM 700 C CA . HIS A 1 88 ? -4.038 0.808 -11.568 1.00 86.12 88 HIS A CA 1
ATOM 701 C C . HIS A 1 88 ? -2.599 0.921 -11.068 1.00 86.12 88 HIS A C 1
ATOM 703 O O . HIS A 1 88 ? -2.191 0.219 -10.142 1.00 86.12 88 HIS A O 1
ATOM 709 N N . ILE A 1 89 ? -1.840 1.853 -11.636 1.00 87.31 89 ILE A N 1
ATOM 710 C CA . ILE A 1 89 ? -0.422 2.029 -11.319 1.00 87.31 89 ILE A CA 1
ATOM 711 C C . ILE A 1 89 ? -0.259 3.182 -10.326 1.00 87.31 89 ILE A C 1
ATOM 713 O O . ILE A 1 89 ? -0.793 4.269 -10.544 1.00 87.31 89 ILE A O 1
ATOM 717 N N . LEU A 1 90 ? 0.488 2.949 -9.249 1.00 89.31 90 LEU A N 1
ATOM 718 C CA . LEU A 1 90 ? 0.937 3.935 -8.273 1.00 89.31 90 LEU A CA 1
ATOM 719 C C . LEU A 1 90 ? 2.466 4.035 -8.349 1.00 89.31 90 LEU A C 1
ATOM 721 O O . LEU A 1 90 ? 3.150 3.015 -8.294 1.00 89.31 90 LEU A O 1
ATOM 725 N N . GLU A 1 91 ? 3.016 5.243 -8.436 1.00 89.19 91 GLU A N 1
ATOM 726 C CA . GLU A 1 91 ? 4.461 5.463 -8.600 1.00 89.19 91 GLU A CA 1
ATOM 727 C C . GLU A 1 91 ? 4.952 6.561 -7.648 1.00 89.19 91 GLU A C 1
ATOM 729 O O . GLU A 1 91 ? 4.342 7.625 -7.544 1.00 89.19 91 GLU A O 1
ATOM 734 N N . THR A 1 92 ? 6.081 6.341 -6.972 1.00 88.25 92 THR A N 1
ATOM 735 C CA . THR A 1 92 ? 6.763 7.384 -6.172 1.00 88.25 92 THR A CA 1
ATOM 736 C C . THR A 1 92 ? 7.459 8.432 -7.046 1.00 88.25 92 THR A C 1
ATOM 738 O O . THR A 1 92 ? 7.613 9.581 -6.637 1.00 88.25 92 THR A O 1
ATOM 741 N N . LYS A 1 93 ? 7.854 8.059 -8.269 1.00 84.12 93 LYS A N 1
ATOM 742 C CA . LYS A 1 93 ? 8.411 8.947 -9.299 1.00 84.12 93 LYS A CA 1
ATOM 743 C C . LYS A 1 93 ? 7.471 8.983 -10.496 1.00 84.12 93 LYS A C 1
ATOM 745 O O . LYS A 1 93 ? 7.642 8.240 -11.460 1.00 84.12 93 LYS A O 1
ATOM 750 N N . CYS A 1 94 ? 6.457 9.832 -10.391 1.00 77.00 94 CYS A N 1
ATOM 751 C CA . CYS A 1 94 ? 5.433 9.964 -11.415 1.00 77.00 94 CYS A CA 1
ATOM 752 C C . CYS A 1 94 ? 6.005 10.374 -12.769 1.00 77.00 94 CYS A C 1
ATOM 754 O O . CYS A 1 94 ? 6.788 11.319 -12.858 1.00 77.00 94 CYS A O 1
ATOM 756 N N . ARG A 1 95 ? 5.561 9.685 -13.818 1.00 71.44 95 ARG A N 1
ATOM 757 C CA . ARG A 1 95 ? 5.862 10.031 -15.206 1.00 71.44 95 ARG A CA 1
ATOM 758 C C . ARG A 1 95 ? 4.601 10.607 -15.828 1.00 71.44 95 ARG A C 1
ATOM 760 O O . ARG A 1 95 ? 3.570 9.947 -15.804 1.00 71.44 95 ARG A O 1
ATOM 767 N N . GLU A 1 96 ? 4.689 11.812 -16.383 1.00 65.25 96 GLU A N 1
ATOM 768 C CA . GLU A 1 96 ? 3.538 12.527 -16.962 1.00 65.25 96 GLU A CA 1
ATOM 769 C C . GLU A 1 96 ? 2.843 11.732 -18.080 1.00 65.25 96 GLU A C 1
ATOM 771 O O . GLU A 1 96 ? 1.637 11.837 -18.273 1.00 65.25 96 GLU A O 1
ATOM 776 N N . GLU A 1 97 ? 3.599 10.882 -18.772 1.00 62.19 97 GLU A N 1
ATOM 777 C CA . GLU A 1 97 ? 3.134 10.051 -19.884 1.00 62.19 97 GLU A CA 1
ATOM 778 C C . GLU A 1 97 ? 2.293 8.842 -19.443 1.00 62.19 97 GLU A C 1
ATOM 780 O O . GLU A 1 97 ? 1.600 8.232 -20.259 1.00 62.19 97 GLU A O 1
ATOM 785 N N . ARG A 1 98 ? 2.346 8.461 -18.159 1.00 65.00 98 ARG A N 1
ATOM 786 C CA . ARG A 1 98 ? 1.584 7.329 -17.624 1.00 65.00 98 ARG A CA 1
ATOM 787 C C . ARG A 1 98 ? 0.387 7.856 -16.856 1.00 65.00 98 ARG A C 1
ATOM 789 O O . ARG A 1 98 ? 0.509 8.727 -16.003 1.00 65.00 98 ARG A O 1
ATOM 796 N N . ASN A 1 99 ? -0.780 7.260 -17.089 1.00 68.94 99 ASN A N 1
ATOM 797 C CA . ASN A 1 99 ? -1.982 7.533 -16.303 1.00 68.94 99 ASN A CA 1
ATOM 798 C C . ASN A 1 99 ? -1.885 6.926 -14.879 1.00 68.94 99 ASN A C 1
ATOM 800 O O . ASN A 1 99 ? -2.774 6.196 -14.435 1.00 68.94 99 ASN A O 1
ATOM 804 N N . SER A 1 100 ? -0.808 7.208 -14.141 1.00 79.88 100 SER A N 1
ATOM 805 C CA . SER A 1 100 ? -0.505 6.663 -12.817 1.00 79.88 100 SER A CA 1
ATOM 806 C C . SER A 1 100 ? -0.959 7.585 -11.681 1.00 79.88 100 SER A C 1
ATOM 808 O O . SER A 1 100 ? -1.359 8.735 -11.873 1.00 79.88 100 SER A O 1
ATOM 810 N N . TYR A 1 101 ? -1.023 7.033 -10.476 1.00 83.69 101 TYR A N 1
ATOM 811 C CA . TYR A 1 101 ? -1.218 7.767 -9.237 1.00 83.69 101 TYR A CA 1
ATOM 812 C C . TYR A 1 101 ? 0.135 8.104 -8.633 1.00 83.69 101 TYR A C 1
ATOM 814 O O . TYR A 1 101 ? 0.918 7.211 -8.312 1.00 83.69 101 TYR A O 1
ATOM 822 N N . CYS A 1 102 ? 0.386 9.385 -8.410 1.00 85.81 102 CYS A N 1
ATOM 823 C CA . CYS A 1 102 ? 1.621 9.803 -7.771 1.00 85.81 102 CYS A CA 1
ATOM 824 C C . CYS A 1 102 ? 1.578 9.519 -6.275 1.00 85.81 102 CYS A C 1
ATOM 826 O O . CYS A 1 102 ? 0.604 9.840 -5.595 1.00 85.81 102 CYS A O 1
ATOM 828 N N . ILE A 1 103 ? 2.661 8.966 -5.748 1.00 89.12 103 ILE A N 1
ATOM 829 C CA . ILE A 1 103 ? 2.934 8.922 -4.318 1.00 89.12 103 ILE A CA 1
ATOM 830 C C . ILE A 1 103 ? 3.911 10.061 -4.039 1.00 89.12 103 ILE A C 1
ATOM 832 O O . ILE A 1 103 ? 4.997 10.106 -4.606 1.00 89.12 103 ILE A O 1
ATOM 836 N N . LYS A 1 104 ? 3.516 11.004 -3.179 1.00 86.69 104 LYS A N 1
ATOM 837 C CA . LYS A 1 104 ? 4.270 12.248 -2.940 1.00 86.69 104 LYS A CA 1
ATOM 838 C C . LYS A 1 104 ? 5.690 12.010 -2.408 1.00 86.69 104 LYS A C 1
ATOM 840 O O . LYS A 1 104 ? 6.577 12.813 -2.674 1.00 86.69 104 LYS A O 1
ATOM 845 N N . GLU A 1 105 ? 5.888 10.958 -1.617 1.00 89.12 105 GLU A N 1
ATOM 846 C CA . GLU A 1 105 ? 7.144 10.675 -0.920 1.00 89.12 105 GLU A CA 1
ATOM 847 C C . GLU A 1 105 ? 7.469 9.179 -1.006 1.00 89.12 105 GLU A C 1
ATOM 849 O O . GLU A 1 105 ? 6.600 8.338 -0.756 1.00 89.12 105 GLU A O 1
ATOM 854 N N . ASN A 1 106 ? 8.726 8.842 -1.317 1.00 89.00 106 ASN A N 1
ATOM 855 C CA . ASN A 1 106 ? 9.233 7.470 -1.234 1.00 89.00 106 ASN A CA 1
ATOM 856 C C . ASN A 1 106 ? 9.529 7.109 0.232 1.00 89.00 106 ASN A C 1
ATOM 858 O O . ASN A 1 106 ? 10.673 7.101 0.681 1.00 89.00 106 ASN A O 1
ATOM 862 N N . ASN A 1 107 ? 8.465 6.906 1.004 1.00 92.12 107 ASN A N 1
ATOM 863 C CA . ASN A 1 107 ? 8.513 6.544 2.415 1.00 92.12 107 ASN A CA 1
ATOM 864 C C . ASN A 1 107 ? 7.440 5.494 2.714 1.00 92.12 107 ASN A C 1
ATOM 866 O O . ASN A 1 107 ? 6.301 5.628 2.264 1.00 92.12 107 ASN A O 1
ATOM 870 N N . GLU A 1 108 ? 7.769 4.476 3.510 1.00 94.62 108 GLU A N 1
ATOM 871 C CA . GLU A 1 108 ? 6.908 3.314 3.743 1.00 94.62 108 GLU A CA 1
ATOM 872 C C . GLU A 1 108 ? 5.536 3.687 4.324 1.00 94.62 108 GLU A C 1
ATOM 874 O O . GLU A 1 108 ? 4.523 3.095 3.943 1.00 94.62 108 GLU A O 1
ATOM 879 N N . ILE A 1 109 ? 5.469 4.711 5.186 1.00 95.75 109 ILE A N 1
ATOM 880 C CA . ILE A 1 109 ? 4.211 5.197 5.770 1.00 95.75 109 ILE A CA 1
ATOM 881 C C . ILE A 1 109 ? 3.380 5.898 4.701 1.00 95.75 109 ILE A C 1
ATOM 883 O O . ILE A 1 109 ? 2.170 5.679 4.628 1.00 95.75 109 ILE A O 1
ATOM 887 N N . TYR A 1 110 ? 4.018 6.721 3.868 1.00 94.31 110 TYR A N 1
ATOM 888 C CA . TYR A 1 110 ? 3.346 7.475 2.813 1.00 94.31 110 TYR A CA 1
ATOM 889 C C . TYR A 1 110 ? 2.777 6.539 1.745 1.00 94.31 110 TYR A C 1
ATOM 891 O O . TYR A 1 110 ? 1.587 6.603 1.444 1.00 94.31 110 TYR A O 1
ATOM 899 N N . ILE A 1 111 ? 3.598 5.604 1.259 1.00 94.88 111 ILE A N 1
ATOM 900 C CA . ILE A 1 111 ? 3.222 4.584 0.275 1.00 94.88 111 ILE A CA 1
ATOM 901 C C . ILE A 1 111 ? 2.054 3.744 0.795 1.00 94.88 111 ILE A C 1
ATOM 903 O O . ILE A 1 111 ? 1.019 3.638 0.135 1.00 94.88 111 ILE A O 1
ATOM 907 N N . THR A 1 112 ? 2.196 3.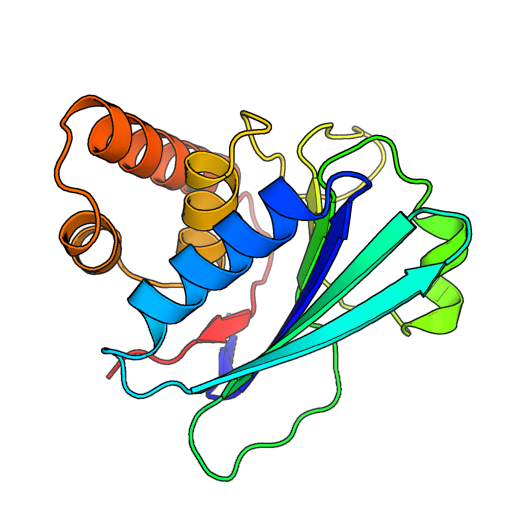193 2.006 1.00 96.62 112 THR A N 1
ATOM 908 C CA . THR A 1 112 ? 1.154 2.367 2.623 1.00 96.62 112 THR A CA 1
ATOM 909 C C . THR A 1 112 ? -0.138 3.162 2.788 1.00 96.62 112 THR A C 1
ATOM 911 O O . THR A 1 112 ? -1.210 2.683 2.438 1.00 96.62 112 THR A O 1
ATOM 914 N N . SER A 1 113 ? -0.059 4.404 3.268 1.00 96.50 113 SER A N 1
ATOM 915 C CA . SER A 1 113 ? -1.238 5.245 3.501 1.00 96.50 113 SER A CA 1
ATOM 916 C C . SER A 1 113 ? -1.951 5.641 2.208 1.00 96.50 113 SER A C 1
ATOM 918 O O . SER A 1 113 ? -3.180 5.615 2.166 1.00 96.50 113 SER A O 1
ATOM 920 N N . THR A 1 114 ? -1.208 5.959 1.145 1.00 94.56 114 THR A N 1
ATOM 921 C CA . THR A 1 114 ? -1.781 6.208 -0.184 1.00 94.56 114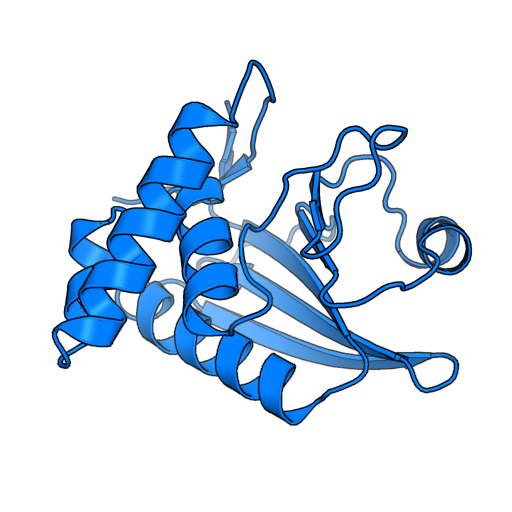 THR A CA 1
ATOM 922 C C . THR A 1 114 ? -2.509 4.972 -0.702 1.00 94.56 114 THR A C 1
ATOM 924 O O . THR A 1 114 ? -3.670 5.071 -1.097 1.00 94.56 114 THR A O 1
ATOM 927 N N . LEU A 1 115 ? -1.877 3.797 -0.635 1.00 94.56 115 LEU A N 1
ATOM 928 C CA . LEU A 1 115 ? -2.492 2.544 -1.068 1.00 94.56 115 LEU A CA 1
ATOM 929 C C . LEU A 1 115 ? -3.765 2.229 -0.267 1.00 94.56 115 LEU A C 1
ATOM 931 O O . LEU A 1 115 ? -4.810 1.980 -0.861 1.00 94.56 115 LEU A O 1
ATOM 935 N N . LEU A 1 116 ? -3.713 2.318 1.066 1.00 94.81 116 LEU A N 1
ATOM 936 C CA . LEU A 1 116 ? -4.866 2.092 1.948 1.00 94.81 116 LEU A CA 1
ATOM 937 C C . LEU A 1 116 ? -6.030 3.049 1.638 1.00 94.81 116 LEU A C 1
ATOM 939 O O . LEU A 1 116 ? -7.183 2.619 1.583 1.00 94.81 116 LEU A O 1
ATOM 943 N N . SER A 1 117 ? -5.732 4.324 1.370 1.00 92.94 117 SER A N 1
ATOM 944 C CA . SER A 1 117 ? -6.723 5.328 0.960 1.00 92.94 117 SER A CA 1
ATOM 945 C C . SER A 1 117 ? -7.393 4.972 -0.374 1.00 92.94 117 SER A C 1
ATOM 947 O O . SER A 1 117 ? -8.622 5.052 -0.509 1.00 92.94 117 SER A O 1
ATOM 949 N N . ILE A 1 118 ? -6.605 4.522 -1.359 1.00 90.44 118 ILE A N 1
ATOM 950 C CA . ILE A 1 118 ? -7.110 4.099 -2.672 1.00 90.44 118 ILE A CA 1
ATOM 951 C C . ILE A 1 118 ? -8.029 2.888 -2.518 1.00 90.44 118 ILE A C 1
ATOM 953 O O . ILE A 1 118 ? -9.192 2.957 -2.927 1.00 90.44 118 ILE A O 1
ATOM 957 N N . ILE A 1 119 ? -7.570 1.830 -1.845 1.00 90.50 119 ILE A N 1
ATOM 958 C CA . ILE A 1 119 ? -8.353 0.597 -1.670 1.00 90.50 119 ILE A CA 1
ATOM 959 C C . ILE A 1 119 ? -9.551 0.778 -0.723 1.00 90.50 119 ILE A C 1
ATOM 961 O O . ILE A 1 119 ? -10.361 -0.134 -0.587 1.00 90.50 119 ILE A O 1
ATOM 965 N N . GLY A 1 120 ? -9.712 1.955 -0.111 1.00 89.62 120 GLY A N 1
ATOM 966 C CA . GLY A 1 120 ? -10.921 2.347 0.610 1.00 89.62 120 GLY A CA 1
ATOM 967 C C . GLY A 1 120 ? -10.886 2.119 2.119 1.00 89.62 120 GLY A C 1
ATOM 968 O O . GLY A 1 120 ? -11.942 2.176 2.746 1.00 89.62 120 GLY A O 1
ATOM 969 N N . ILE A 1 121 ? -9.713 1.901 2.721 1.00 92.38 121 ILE A N 1
ATOM 970 C CA . ILE A 1 121 ? -9.579 1.859 4.182 1.00 92.38 121 ILE A CA 1
ATOM 971 C C . ILE A 1 121 ? -9.838 3.257 4.764 1.00 92.38 121 ILE A C 1
ATOM 973 O O . ILE A 1 121 ? -9.282 4.234 4.267 1.00 92.38 121 ILE A O 1
ATOM 977 N N . PRO A 1 122 ? -10.659 3.412 5.821 1.00 92.56 122 PRO A N 1
ATOM 978 C CA . PRO A 1 122 ? -10.926 4.712 6.402 1.00 92.56 122 PRO A CA 1
ATOM 979 C C . PRO A 1 122 ? -9.697 5.213 7.150 1.00 92.56 122 PRO A C 1
ATOM 981 O O . PRO A 1 122 ? -9.121 4.488 7.967 1.00 92.56 122 PRO A O 1
ATOM 984 N N . LEU A 1 123 ? -9.392 6.501 6.985 1.00 95.31 123 LEU A N 1
ATOM 985 C CA . LEU A 1 123 ? -8.307 7.188 7.690 1.00 95.31 123 LEU A CA 1
ATOM 986 C C . LEU A 1 123 ? -8.321 6.906 9.201 1.00 95.31 123 LEU A C 1
ATOM 988 O O . LEU A 1 123 ? -7.286 6.613 9.797 1.00 95.31 123 LEU A O 1
ATOM 992 N N . LYS A 1 124 ? -9.510 6.932 9.821 1.00 94.25 124 LYS A N 1
ATOM 993 C CA . LYS A 1 124 ? -9.687 6.654 11.254 1.00 94.25 124 LYS A CA 1
ATOM 994 C C . LYS A 1 124 ? -9.186 5.263 11.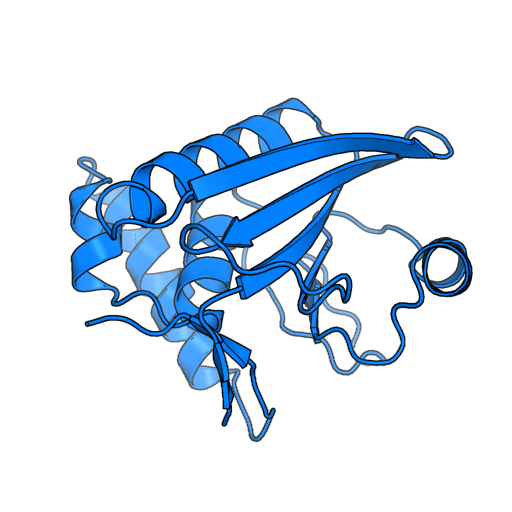652 1.00 94.25 124 LYS A C 1
ATOM 996 O O . LYS A 1 124 ? -8.664 5.124 12.752 1.00 94.25 124 LYS A O 1
ATOM 1001 N N . GLN A 1 125 ? -9.353 4.247 10.801 1.00 93.50 125 GLN A N 1
ATOM 1002 C CA . GLN A 1 125 ? -8.855 2.899 11.087 1.00 93.50 125 GLN A CA 1
ATOM 1003 C C . GLN A 1 125 ? -7.335 2.852 10.954 1.00 93.50 125 GLN A C 1
ATOM 1005 O O . GLN A 1 125 ? -6.667 2.426 11.889 1.00 93.50 125 GLN A O 1
ATOM 1010 N N . THR A 1 126 ? -6.776 3.394 9.869 1.00 95.69 126 THR A N 1
ATOM 1011 C CA . THR A 1 126 ? -5.319 3.461 9.673 1.00 95.69 126 THR A CA 1
ATOM 1012 C C . THR A 1 126 ? -4.613 4.176 10.827 1.00 95.69 126 THR A C 1
ATOM 1014 O O . THR A 1 126 ? -3.633 3.658 11.359 1.00 95.69 126 THR A O 1
ATOM 1017 N N . LEU A 1 127 ? -5.134 5.319 11.285 1.00 96.62 127 LEU A N 1
ATOM 1018 C CA . LEU A 1 127 ? -4.516 6.118 12.351 1.00 96.62 127 LEU A CA 1
ATOM 1019 C C . LEU A 1 127 ? -4.403 5.400 13.704 1.00 96.62 127 LEU A C 1
ATOM 1021 O O . LEU A 1 127 ? -3.550 5.782 14.504 1.00 96.62 127 LEU A O 1
ATOM 1025 N N . LYS A 1 128 ? -5.212 4.365 13.972 1.00 94.75 128 LYS A N 1
ATOM 1026 C CA . LYS A 1 128 ? -5.117 3.577 15.216 1.00 94.75 128 LYS A CA 1
ATOM 1027 C C . LYS A 1 128 ? -3.806 2.799 15.330 1.00 94.75 128 LYS A C 1
ATOM 1029 O O . LYS A 1 128 ? -3.418 2.435 16.434 1.00 94.75 128 LYS A O 1
ATOM 1034 N N . HIS A 1 129 ? -3.128 2.544 14.212 1.00 93.62 129 HIS A N 1
ATOM 1035 C CA . HIS A 1 129 ? -1.919 1.718 14.174 1.00 93.62 129 HIS A CA 1
ATOM 1036 C C . HIS A 1 129 ? -0.617 2.516 14.294 1.00 93.62 129 HIS A C 1
ATOM 1038 O O . HIS A 1 129 ? 0.456 1.912 14.387 1.00 93.62 129 HIS A O 1
ATOM 1044 N N . PHE A 1 130 ? -0.711 3.848 14.335 1.00 93.69 130 PHE A N 1
ATOM 1045 C CA . PHE A 1 130 ? 0.417 4.764 14.463 1.00 93.69 130 PHE A CA 1
ATOM 1046 C C . PHE A 1 130 ? 0.302 5.541 15.771 1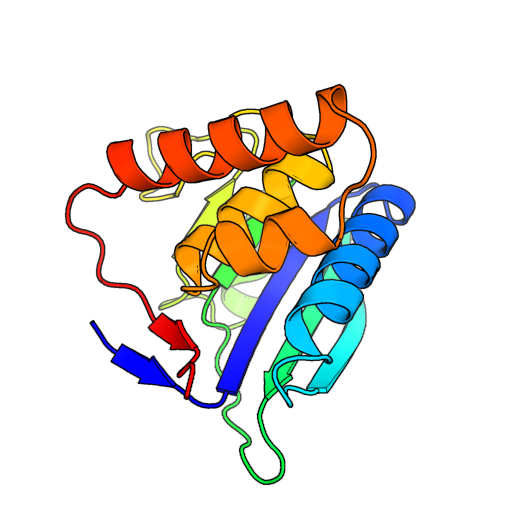.00 93.69 130 PHE A C 1
ATOM 1048 O O . PHE A 1 130 ? -0.724 6.158 16.039 1.00 93.69 130 PHE A O 1
ATOM 1055 N N . ASN A 1 131 ? 1.362 5.544 16.581 1.00 90.88 131 ASN A N 1
ATOM 1056 C CA . ASN A 1 131 ? 1.352 6.203 17.893 1.00 90.88 131 ASN A CA 1
ATOM 1057 C C . ASN A 1 131 ? 2.034 7.573 17.868 1.00 90.88 131 ASN A C 1
ATOM 1059 O O . ASN A 1 131 ? 1.581 8.497 18.542 1.00 90.88 131 ASN A O 1
ATOM 1063 N N . LYS A 1 132 ? 3.097 7.725 17.072 1.00 94.69 132 LYS A N 1
ATOM 1064 C CA . LYS A 1 132 ? 3.872 8.965 17.008 1.00 94.69 132 LYS A CA 1
ATOM 1065 C C . LYS A 1 132 ? 3.121 10.029 16.209 1.00 94.69 132 LYS A C 1
ATOM 1067 O O . LYS A 1 132 ? 2.581 9.752 15.139 1.00 94.69 132 LYS A O 1
ATOM 1072 N N . THR A 1 133 ? 3.142 11.267 16.698 1.00 94.38 133 THR A N 1
ATOM 1073 C CA . THR A 1 133 ? 2.504 12.415 16.034 1.00 94.38 133 THR A CA 1
ATOM 1074 C C . THR A 1 133 ? 3.031 12.630 14.616 1.00 94.38 133 THR A C 1
ATOM 1076 O O . THR A 1 133 ? 2.248 12.894 13.707 1.00 94.38 133 THR A O 1
ATOM 1079 N N . ILE A 1 134 ? 4.344 12.466 14.414 1.00 94.38 134 ILE A N 1
ATOM 1080 C CA . ILE A 1 134 ? 4.976 12.635 13.100 1.00 94.38 134 ILE A CA 1
ATOM 1081 C C . ILE A 1 134 ? 4.450 11.620 12.074 1.00 94.38 134 ILE A C 1
ATOM 1083 O O . ILE A 1 134 ? 4.109 12.001 10.956 1.00 94.38 134 ILE A O 1
ATOM 1087 N N . ASP A 1 135 ? 4.276 10.361 12.479 1.00 95.25 135 ASP A N 1
ATOM 1088 C CA . ASP A 1 135 ? 3.758 9.300 11.613 1.00 95.25 135 ASP A CA 1
ATOM 1089 C C . ASP A 1 135 ? 2.291 9.562 11.259 1.00 95.25 135 ASP A C 1
ATOM 1091 O O . ASP A 1 135 ? 1.906 9.499 10.093 1.00 95.25 135 ASP A O 1
ATOM 1095 N N . LYS A 1 136 ? 1.472 9.948 12.248 1.00 96.12 136 LYS A N 1
ATOM 1096 C CA . LYS A 1 136 ? 0.064 10.315 12.021 1.00 96.12 136 LYS A CA 1
ATOM 1097 C C . LYS A 1 136 ? -0.074 11.470 11.030 1.00 96.12 136 LYS A C 1
ATOM 1099 O O . LYS A 1 136 ? -0.960 11.431 10.179 1.00 96.12 136 LYS A O 1
ATOM 1104 N N . LYS A 1 137 ? 0.803 12.476 11.113 1.00 96.19 137 LYS A N 1
ATOM 1105 C CA . LYS A 1 137 ? 0.826 13.594 10.162 1.00 96.19 137 LYS A CA 1
ATOM 1106 C C . LYS A 1 137 ? 1.096 13.095 8.739 1.00 96.19 137 LYS A C 1
ATOM 1108 O O . LYS A 1 137 ? 0.334 13.441 7.842 1.00 96.19 137 LYS A O 1
ATOM 1113 N N . LYS A 1 138 ? 2.089 12.216 8.547 1.00 96.12 138 LYS A N 1
ATOM 1114 C CA . LYS A 1 138 ? 2.372 11.594 7.238 1.00 96.12 138 LYS A CA 1
ATOM 1115 C C . LYS A 1 138 ? 1.176 10.811 6.691 1.00 96.12 138 LYS A C 1
ATOM 1117 O O . LYS A 1 138 ? 0.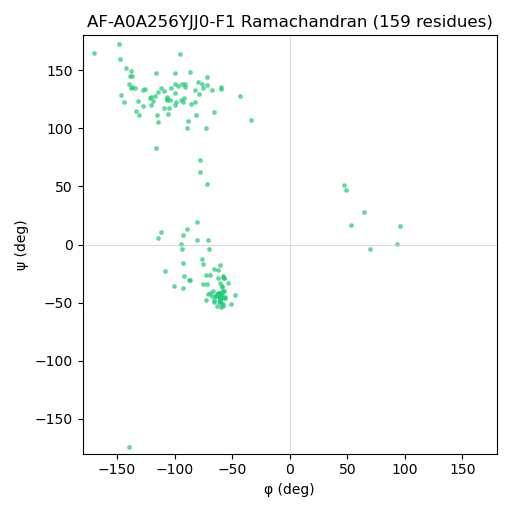846 10.962 5.519 1.00 96.12 138 LYS A O 1
ATOM 1122 N N . VAL A 1 139 ? 0.488 10.035 7.535 1.00 96.94 139 VAL A N 1
ATOM 1123 C CA . VAL A 1 139 ? -0.737 9.311 7.145 1.00 96.94 139 VAL A CA 1
ATOM 1124 C C . VAL A 1 139 ? -1.805 10.286 6.637 1.00 96.94 139 VAL A C 1
ATOM 1126 O O . VAL A 1 139 ? -2.342 10.101 5.548 1.00 96.94 139 VAL A O 1
ATOM 1129 N N . ILE A 1 140 ? -2.104 11.343 7.400 1.00 96.38 140 ILE A N 1
ATOM 1130 C CA . ILE A 1 140 ? -3.126 12.338 7.031 1.00 96.38 140 ILE A CA 1
ATOM 1131 C C . ILE A 1 140 ? -2.761 13.031 5.717 1.00 96.38 140 ILE A C 1
ATOM 1133 O O . ILE A 1 140 ? -3.614 13.177 4.839 1.00 96.38 140 ILE A O 1
ATOM 1137 N N . GLU A 1 141 ? -1.502 13.437 5.564 1.00 95.19 141 GLU A N 1
ATOM 1138 C CA . GLU A 1 141 ? -1.019 14.064 4.337 1.00 95.19 141 GLU A CA 1
ATOM 1139 C C . GLU A 1 141 ? -1.160 13.134 3.131 1.00 95.19 141 GLU A C 1
ATOM 1141 O O . GLU A 1 141 ? -1.683 13.564 2.104 1.00 95.19 141 GLU A O 1
ATOM 1146 N N . ALA A 1 142 ? -0.768 11.864 3.259 1.00 94.31 142 ALA A N 1
ATOM 1147 C CA . ALA A 1 142 ? -0.877 10.881 2.185 1.00 94.31 142 ALA A CA 1
ATOM 1148 C C . ALA A 1 142 ? -2.333 10.647 1.766 1.00 94.31 142 ALA A C 1
ATOM 1150 O O . ALA A 1 142 ? -2.646 10.661 0.574 1.00 94.31 142 ALA A O 1
ATOM 1151 N N . TYR A 1 143 ? -3.247 10.503 2.731 1.00 94.06 143 TYR A N 1
ATOM 1152 C CA . TYR A 1 143 ? -4.681 10.372 2.459 1.00 94.06 143 TYR A CA 1
ATOM 1153 C C . TYR A 1 143 ? -5.232 11.595 1.729 1.00 94.06 143 TYR A C 1
ATOM 1155 O O . TYR A 1 143 ? -5.904 11.455 0.708 1.00 94.06 143 TYR A O 1
ATOM 1163 N N . THR A 1 144 ? -4.915 12.785 2.233 1.00 91.88 144 THR A N 1
ATOM 1164 C CA . THR A 1 144 ? -5.378 14.057 1.673 1.00 91.88 144 THR A CA 1
ATOM 1165 C C . THR A 1 144 ? -4.868 14.232 0.245 1.00 91.88 144 THR A C 1
ATOM 1167 O O . THR A 1 144 ? -5.658 14.467 -0.667 1.00 91.88 144 THR A O 1
ATOM 1170 N N . TYR A 1 145 ? -3.566 14.029 0.028 1.00 88.75 145 TYR A N 1
ATOM 1171 C CA . TYR A 1 145 ? -2.939 14.095 -1.291 1.00 88.75 145 TYR A CA 1
ATOM 1172 C C . TYR A 1 145 ? -3.611 13.140 -2.286 1.00 88.75 145 TYR A C 1
ATOM 1174 O O . TYR A 1 145 ? -3.959 13.538 -3.395 1.00 88.75 145 TYR A O 1
ATOM 1182 N N . THR A 1 146 ? -3.861 11.901 -1.857 1.00 88.19 146 THR A N 1
ATOM 1183 C CA . THR A 1 146 ? -4.518 10.868 -2.670 1.00 88.19 146 THR A CA 1
ATOM 1184 C C . THR A 1 146 ? -5.927 11.279 -3.096 1.00 88.19 146 THR A C 1
ATOM 1186 O O . THR A 1 146 ? -6.303 11.061 -4.243 1.00 88.19 146 THR A O 1
ATOM 1189 N N . ILE A 1 147 ? -6.712 11.881 -2.193 1.00 84.00 147 ILE A N 1
ATOM 1190 C CA . ILE A 1 147 ? -8.090 12.313 -2.472 1.00 84.00 147 ILE A CA 1
ATOM 1191 C C . ILE A 1 147 ? -8.108 13.439 -3.510 1.00 84.00 147 ILE A C 1
ATOM 1193 O O . ILE A 1 147 ? -8.856 13.346 -4.481 1.00 84.00 147 ILE A O 1
ATOM 1197 N N . TYR A 1 148 ? -7.269 14.464 -3.339 1.00 79.31 148 TYR A N 1
ATOM 1198 C CA . TYR A 1 148 ? -7.227 15.607 -4.259 1.00 79.31 148 TYR A CA 1
ATOM 1199 C C . TYR A 1 148 ? -6.661 15.254 -5.640 1.00 79.31 148 TYR A C 1
ATOM 1201 O O . TYR A 1 148 ? -7.012 15.896 -6.620 1.00 79.31 148 TYR A O 1
ATOM 1209 N N . ARG A 1 149 ? -5.818 14.221 -5.743 1.00 74.12 149 ARG A N 1
ATOM 1210 C CA . ARG A 1 149 ? -5.229 13.754 -7.012 1.00 74.12 149 ARG A CA 1
ATOM 1211 C C . ARG A 1 149 ? -6.035 12.649 -7.701 1.00 74.12 149 ARG A C 1
ATOM 1213 O O . ARG A 1 149 ? -5.562 12.061 -8.668 1.00 74.12 149 ARG A O 1
ATOM 1220 N N . ARG A 1 150 ? -7.235 12.326 -7.207 1.00 64.00 150 ARG A N 1
ATOM 1221 C CA . ARG A 1 150 ? -8.020 11.173 -7.678 1.00 64.00 150 ARG A CA 1
ATOM 1222 C C . ARG A 1 150 ? -8.796 11.404 -8.978 1.00 64.00 150 ARG A C 1
ATOM 1224 O O . ARG A 1 150 ? -9.541 10.508 -9.362 1.00 64.00 150 ARG A O 1
ATOM 1231 N N . GLU A 1 151 ? -8.655 12.564 -9.616 1.00 55.56 151 GLU A N 1
ATOM 1232 C CA . GLU A 1 151 ? -9.473 13.024 -10.749 1.00 55.56 151 GLU A CA 1
ATOM 1233 C C . GLU A 1 151 ? -9.928 11.871 -11.676 1.00 55.56 151 GLU A C 1
ATOM 1235 O O . GLU A 1 151 ? -9.132 11.240 -12.367 1.00 55.56 151 GLU A O 1
ATOM 1240 N N . ASN A 1 152 ? -11.227 11.549 -11.591 1.00 54.88 152 ASN A N 1
ATOM 1241 C CA . ASN A 1 152 ? -12.024 10.664 -12.455 1.00 54.88 152 ASN A CA 1
ATOM 1242 C C . ASN A 1 152 ? -11.548 9.226 -12.739 1.00 54.88 152 ASN A C 1
ATOM 1244 O O . ASN A 1 152 ? -12.079 8.579 -13.640 1.00 54.88 152 ASN A O 1
ATOM 1248 N N . LYS A 1 153 ? -10.626 8.664 -11.957 1.00 66.19 153 LYS A N 1
ATOM 1249 C CA . LYS A 1 153 ? -10.222 7.257 -12.122 1.00 66.19 153 LYS A CA 1
ATOM 1250 C C . LYS A 1 153 ? -11.206 6.308 -11.423 1.00 66.19 153 LYS A C 1
ATOM 1252 O O . LYS A 1 153 ? -11.430 6.406 -10.208 1.00 66.19 153 LYS A O 1
ATOM 1257 N N . GLU A 1 154 ? -11.793 5.373 -12.175 1.00 68.62 154 GLU A N 1
ATOM 1258 C CA . GLU A 1 154 ? -12.489 4.226 -11.583 1.00 68.62 154 GLU A CA 1
ATOM 1259 C C . GLU A 1 154 ? -11.500 3.430 -10.732 1.00 68.62 154 GLU A C 1
ATOM 1261 O O . GLU A 1 154 ? -10.373 3.233 -11.156 1.00 68.62 154 GLU A O 1
ATOM 1266 N N . ILE A 1 155 ? -11.887 3.010 -9.525 1.00 75.62 155 ILE A N 1
ATOM 1267 C CA . ILE A 1 155 ? -11.016 2.215 -8.649 1.00 75.62 155 ILE A CA 1
ATOM 1268 C C . ILE A 1 155 ? -11.778 1.067 -7.987 1.00 75.62 155 ILE A C 1
ATOM 1270 O O . ILE A 1 155 ? -12.958 1.215 -7.631 1.00 75.62 155 ILE A O 1
ATOM 1274 N N . LYS A 1 156 ? -11.080 -0.060 -7.796 1.00 71.06 156 LYS A N 1
ATOM 1275 C CA . LYS A 1 156 ? -11.545 -1.246 -7.056 1.00 71.06 156 LYS A CA 1
ATOM 1276 C C . LYS A 1 156 ? -11.259 -1.075 -5.556 1.00 71.06 156 LYS A C 1
ATOM 1278 O O . LYS A 1 156 ? -10.111 -0.902 -5.154 1.00 71.06 156 LYS A O 1
ATOM 1283 N N . ARG A 1 157 ? -12.282 -1.108 -4.706 1.00 76.50 157 ARG A N 1
ATOM 1284 C CA . ARG A 1 157 ? -12.152 -0.902 -3.251 1.00 76.50 157 ARG A CA 1
ATOM 1285 C C . ARG A 1 157 ? -12.550 -2.141 -2.475 1.00 76.50 157 ARG A C 1
ATOM 1287 O O . ARG A 1 157 ? -13.473 -2.840 -2.881 1.00 76.50 157 ARG A O 1
ATOM 1294 N N . ILE A 1 158 ? -11.911 -2.379 -1.336 1.00 78.25 158 ILE A N 1
ATOM 1295 C CA . ILE A 1 158 ? -12.333 -3.463 -0.456 1.00 78.25 158 ILE A CA 1
ATOM 1296 C C . ILE A 1 158 ? -13.652 -3.107 0.242 1.00 78.25 158 ILE A C 1
ATOM 1298 O O . ILE A 1 158 ? -13.901 -1.947 0.584 1.00 78.25 158 ILE A O 1
ATOM 1302 N N . LYS A 1 159 ? -14.516 -4.100 0.458 1.00 75.69 159 LYS A N 1
ATOM 1303 C CA . LYS A 1 159 ? -15.804 -3.909 1.136 1.00 75.69 159 LYS A CA 1
ATOM 1304 C C . LYS A 1 159 ? -15.634 -3.902 2.656 1.00 75.69 159 LYS A C 1
ATOM 1306 O O . LYS A 1 159 ? -15.357 -4.935 3.274 1.00 75.69 159 LYS A O 1
ATOM 1311 N N . ILE A 1 160 ? -15.845 -2.748 3.273 1.00 72.50 160 ILE A N 1
ATOM 1312 C CA . ILE A 1 160 ? -15.771 -2.581 4.730 1.00 72.50 160 ILE A CA 1
ATOM 1313 C C . ILE A 1 160 ? -17.195 -2.633 5.273 1.00 72.50 160 ILE A C 1
ATOM 1315 O O . ILE A 1 160 ? -18.053 -1.895 4.793 1.00 72.50 160 ILE A O 1
ATOM 1319 N N . ILE A 1 161 ? -17.438 -3.571 6.190 1.00 61.16 161 ILE A N 1
ATOM 1320 C CA . ILE A 1 161 ? -18.739 -3.841 6.820 1.00 61.16 161 ILE A CA 1
ATOM 1321 C C . ILE A 1 161 ? -18.752 -3.176 8.192 1.00 61.16 161 ILE A C 1
ATOM 1323 O O . ILE A 1 161 ? -17.726 -3.314 8.900 1.00 61.16 161 ILE A O 1
#

Radius of gyration: 14.66 Å; Cα contacts (8 Å, |Δi|>4): 277; chains: 1; bounding box: 36×34×38 Å

Mean predicted aligned error: 5.64 Å

pLDDT: mean 85.17, std 11.5, range [54.88, 97.19]

Sequence (161 aa):
MTLTDHLEILLIGDDTVVLDRITSLISKIIEPLKYRLTTIKSSINSISLYHLIINKEGSINKEISYIVILDNIPLEKLIDKYNIKEAHILETKCREERNSYCIKENNEIYITSTLLSIIGIPLKQTLKHFNKTIDKKKVIEAYTYTIYRRENKEIKRIKII

Nearest PDB structures (foldseek):
  3g2e-assembly1_D  TM=6.317E-01  e=5.735E-06  Campylobacter jejuni
  2raa-assembly1_A  TM=5.917E-01  e=2.408E-06  Thermotoga maritima MSB8
  6n2o-assembly1_A  TM=6.429E-01  e=1.645E-05  Magnetococcus marinus MC-1
  5b48-assembly1_C  TM=5.553E-01  e=7.596E-03  Sulfurisphaera tokodaii str. 7
  6nuk-assembly1_A  TM=5.017E-01  e=2.137E+00  synthetic construct

Secondary structure (DSSP, 8-state):
-EEESEEEEEEEES-HHHHHHHHHHHHHHHGGGTPEEEEEEEEETTEEEEEEEEE-TT-----EEEEEE-SS--THHHHHHHTGGGPEEEESS--TTS-PEEPSS--HHHHHHHHHHHHT--HHHHHTT--SHHHHHHHHHHHHHHHHT-TT---EEE---

Foldseek 3Di:
DAADQKAKEKEKALDPVLVVLLLVLLQVLCVVLQKDWDWDWDDDPSMIIIIIMIHHPPDDDLAHAEYEYLDPDPCVVVCVVRVCVRHAYEYCDDDPPDPHHHQVHSHSLLSSLLVCLQQPPDLVSSLVVDDDPVSNVSSVVSNVSNVVRVPPDDHYHYDGD

Solvent-accessible surface area (backbone atoms only — not comparable to full-atom values): 9140 Å² total; per-residue (Å²): 120,48,76,30,63,54,48,24,34,37,40,37,33,69,55,63,70,53,53,49,51,28,52,51,55,49,42,71,58,41,41,85,71,66,30,47,73,45,77,48,77,51,73,58,97,79,34,37,36,39,41,35,39,40,22,34,94,93,57,87,72,99,56,55,48,32,35,38,34,60,54,98,67,75,57,80,79,46,37,79,80,62,68,44,85,79,34,49,43,33,23,36,70,67,52,91,91,49,98,54,41,68,33,95,48,84,40,52,62,33,47,44,28,31,50,39,43,64,35,52,53,54,68,75,63,58,49,73,80,45,85,52,70,70,57,43,50,43,34,54,50,24,35,52,53,46,62,77,70,44,80,90,62,81,53,70,21,54,68,83,131